Protein AF-A0A821ZBS3-F1 (afdb_monomer)

Radius of gyration: 16.21 Å; Cα contacts (8 Å, |Δi|>4): 59; chains: 1; bounding box: 45×30×42 Å

Organism: NCBI:txid392032

pLDDT: mean 71.7, std 7.01, range [45.75, 83.38]

Secondary structure (DS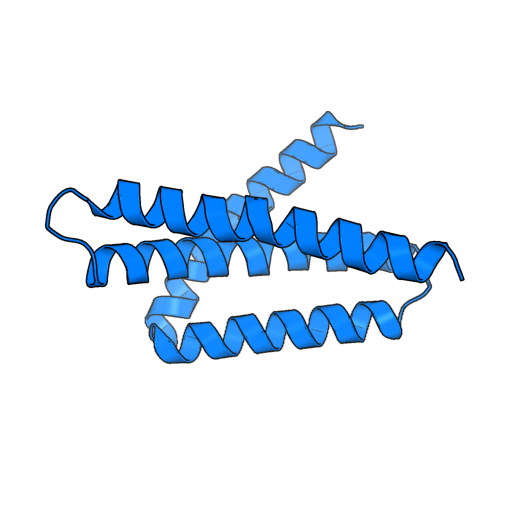SP, 8-state):
-HHHHHHHHHHHHHHHHHHHHHHHHHHHHHHHHHHHHHHHHHHHHHHHH---GGGHHHHHHHHHHHHHHHHHHHHHHHHHHSPTT-HHHHHHHHHHIIIIIHHHHHHHHHHHHH--

Foldseek 3Di:
DVVVVVVVLVVLLVVLLVVLVVVCVVLPLVRLVVVLVVLVVVLVVCVVPDPDPVCVVVSVSSVSNSVSNVLVSQLVVLVVPDDPPCSVVSSVVVCCCCVPVVVVVVVVVVVVVVVD

InterPro domains:
  IPR024989 Major facilitator superfamily associated domain [PF12832] (2-104)
  IPR036259 MFS transporter superfamily [G3DSA:1.20.1250.20] (1-114)
  IPR036259 MFS transporter superfamily [SSF103473] (2-109)
  IPR051717 Major facilitator superfamily MFSD6 [PTHR16172] (2-104)

Nearest PDB structures (foldseek):
  7aar-assembly1_A  TM=6.973E-01  e=4.327E+00  Arabidopsis thaliana
  8sc4-assembly1_A  TM=5.786E-01  e=7.302E+00  Homo sapiens
  9b3k-assembly1_Z  TM=4.424E-01  e=4.327E+00  Staphylococcus aur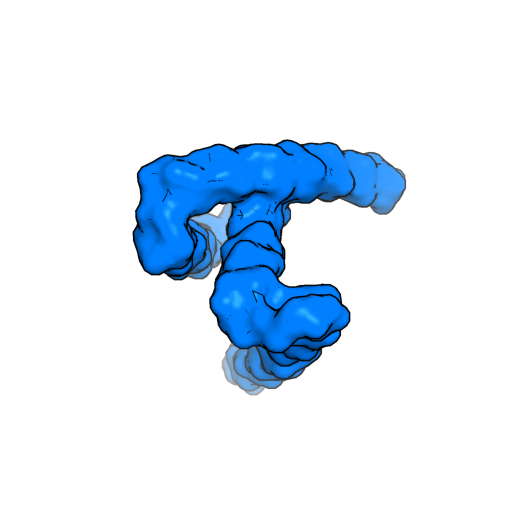eus

Structure (mmCIF, N/CA/C/O backbone):
data_AF-A0A821ZBS3-F1
#
_entry.id   AF-A0A821ZBS3-F1
#
loop_
_atom_site.group_PDB
_atom_site.id
_atom_site.type_symbol
_atom_site.label_atom_id
_atom_site.label_alt_id
_atom_site.label_comp_id
_atom_site.label_asym_id
_atom_site.label_entity_id
_atom_site.label_seq_id
_atom_site.pdbx_PDB_ins_code
_atom_site.Cartn_x
_atom_site.Cartn_y
_atom_site.Cartn_z
_atom_site.occupancy
_atom_site.B_iso_or_equiv
_atom_site.auth_seq_id
_atom_site.auth_comp_id
_atom_site.auth_asym_id
_atom_site.auth_atom_id
_atom_site.pdbx_PDB_model_num
ATOM 1 N N . ILE A 1 1 ? 11.377 17.335 -17.585 1.00 59.97 1 ILE A N 1
ATOM 2 C CA . ILE A 1 1 ? 11.199 15.861 -17.705 1.00 59.97 1 ILE A CA 1
ATOM 3 C C . ILE A 1 1 ? 10.641 15.284 -16.403 1.00 59.97 1 ILE A C 1
ATOM 5 O O . ILE A 1 1 ? 9.533 14.767 -16.433 1.00 59.97 1 ILE A O 1
ATOM 9 N N . ILE A 1 2 ? 11.306 15.506 -15.265 1.00 68.12 2 ILE A N 1
ATOM 10 C CA . ILE A 1 2 ? 10.874 15.052 -13.924 1.00 68.12 2 ILE A CA 1
ATOM 11 C C . ILE A 1 2 ? 9.433 15.474 -13.568 1.00 68.12 2 ILE A C 1
ATOM 13 O O . ILE A 1 2 ? 8.636 14.646 -13.144 1.00 68.12 2 ILE A O 1
ATOM 17 N N . GLY A 1 3 ? 9.043 16.727 -13.836 1.00 76.38 3 GLY A N 1
ATOM 18 C CA . GLY A 1 3 ? 7.681 17.198 -13.535 1.00 76.38 3 GLY A CA 1
ATOM 19 C C . GLY A 1 3 ? 6.561 16.468 -14.294 1.00 76.38 3 GLY A C 1
ATOM 20 O O . GLY A 1 3 ? 5.483 16.268 -13.748 1.00 76.38 3 GLY A O 1
ATOM 21 N N . ARG A 1 4 ? 6.808 15.998 -15.527 1.00 57.16 4 ARG A N 1
ATOM 22 C CA . ARG A 1 4 ? 5.803 15.242 -16.303 1.00 57.16 4 ARG A CA 1
ATOM 23 C C . ARG A 1 4 ? 5.605 13.832 -15.748 1.00 57.16 4 ARG A C 1
ATOM 25 O O . ARG A 1 4 ? 4.481 13.349 -15.740 1.00 57.16 4 ARG A O 1
ATOM 32 N N . MET A 1 5 ? 6.676 13.203 -15.265 1.00 69.50 5 MET A N 1
ATOM 33 C CA . MET A 1 5 ? 6.611 11.887 -14.619 1.00 69.50 5 MET A CA 1
ATOM 34 C C . MET A 1 5 ? 5.785 11.952 -13.333 1.00 69.50 5 MET A C 1
ATOM 36 O O . MET A 1 5 ? 4.921 11.107 -13.125 1.00 69.50 5 MET A O 1
ATOM 40 N N . PHE A 1 6 ? 5.976 13.003 -12.532 1.00 70.25 6 PHE A N 1
ATOM 41 C CA . PHE A 1 6 ? 5.221 13.195 -11.293 1.00 70.25 6 PHE A CA 1
ATOM 42 C C . PHE A 1 6 ? 3.717 13.377 -11.541 1.00 70.25 6 PHE A C 1
ATOM 44 O O . PHE A 1 6 ? 2.903 12.763 -10.862 1.00 70.25 6 PHE A O 1
ATOM 51 N N . LEU A 1 7 ? 3.337 14.155 -12.561 1.00 79.25 7 LEU A N 1
ATOM 52 C CA . LEU A 1 7 ? 1.927 14.35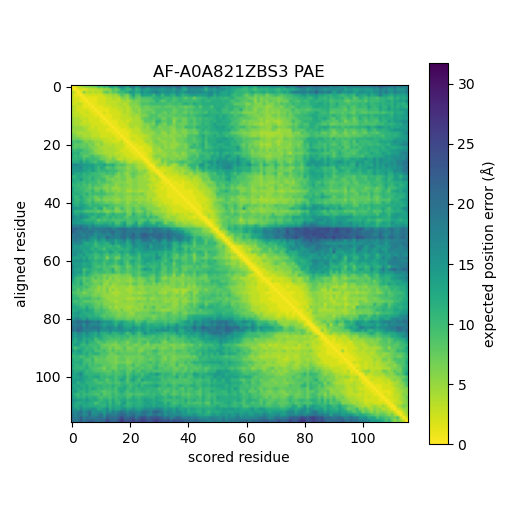1 -12.920 1.00 79.25 7 LEU A CA 1
ATOM 53 C C . LEU A 1 7 ? 1.254 13.049 -13.366 1.00 79.25 7 LEU A C 1
ATOM 55 O O . LEU A 1 7 ? 0.148 12.740 -12.926 1.00 79.25 7 LEU A O 1
ATOM 59 N N . ILE A 1 8 ? 1.928 12.275 -14.221 1.00 74.81 8 ILE A N 1
ATOM 60 C CA . ILE A 1 8 ? 1.408 10.986 -14.693 1.00 74.81 8 ILE A CA 1
ATOM 61 C C . ILE A 1 8 ? 1.272 10.010 -13.516 1.00 74.81 8 ILE A C 1
ATOM 63 O O . ILE A 1 8 ? 0.268 9.300 -13.432 1.00 74.81 8 ILE A O 1
ATOM 67 N N . ALA A 1 9 ? 2.229 10.015 -12.583 1.00 71.19 9 ALA A N 1
ATOM 68 C CA . ALA A 1 9 ? 2.179 9.196 -11.377 1.00 71.19 9 ALA A CA 1
ATOM 69 C C . ALA A 1 9 ? 0.984 9.564 -10.484 1.00 71.19 9 ALA A C 1
ATOM 71 O O . ALA A 1 9 ? 0.177 8.692 -10.171 1.00 71.19 9 ALA A O 1
ATOM 72 N N . SER A 1 10 ? 0.794 10.846 -10.154 1.00 76.38 10 SER A N 1
ATOM 73 C CA . SER A 1 10 ? -0.315 11.279 -9.291 1.00 76.38 10 SER A CA 1
ATOM 74 C C . SER A 1 10 ? -1.692 10.999 -9.905 1.00 76.38 10 SER A C 1
ATOM 76 O O . SER A 1 10 ? -2.594 10.546 -9.203 1.00 76.38 10 SER A O 1
ATOM 78 N N . ILE A 1 11 ? -1.867 11.203 -11.217 1.00 80.38 11 ILE A N 1
ATOM 79 C CA . ILE A 1 11 ? -3.131 10.882 -11.912 1.00 80.38 11 ILE A CA 1
ATOM 80 C C . ILE A 1 11 ? -3.400 9.370 -11.882 1.00 80.38 11 ILE A C 1
ATOM 82 O O . ILE A 1 11 ? -4.533 8.932 -11.649 1.00 80.38 11 ILE A O 1
ATOM 86 N N . SER A 1 12 ? -2.354 8.568 -12.089 1.00 73.44 12 SER A N 1
ATOM 87 C CA . SER A 1 12 ? -2.448 7.106 -12.035 1.00 73.44 12 SER A CA 1
ATOM 88 C C . SER A 1 12 ? -2.795 6.620 -10.628 1.00 73.44 12 SER A C 1
ATOM 90 O O . SER A 1 12 ? -3.622 5.724 -10.477 1.00 73.44 12 SER A O 1
ATOM 92 N N . GLU A 1 13 ? -2.225 7.243 -9.597 1.00 71.31 13 GLU A N 1
ATOM 93 C CA . GLU A 1 13 ? -2.454 6.891 -8.196 1.00 71.31 13 GLU A CA 1
ATOM 94 C C . GLU A 1 13 ? -3.892 7.202 -7.750 1.00 71.31 13 GLU A C 1
ATOM 96 O O . GLU A 1 13 ? -4.568 6.344 -7.182 1.00 71.31 13 GLU A O 1
ATOM 101 N N . VAL A 1 14 ? -4.426 8.376 -8.110 1.00 80.19 14 VAL A N 1
ATOM 102 C CA . VAL A 1 14 ? -5.834 8.733 -7.843 1.00 80.19 14 VAL A CA 1
ATOM 103 C C . VAL A 1 14 ? -6.794 7.761 -8.537 1.00 80.19 14 VAL A C 1
ATOM 105 O O . VAL A 1 14 ? -7.773 7.305 -7.939 1.00 80.19 14 VAL A O 1
ATOM 108 N N . THR A 1 15 ? -6.492 7.390 -9.783 1.00 77.00 15 THR A N 1
ATOM 109 C CA . THR A 1 15 ? -7.290 6.411 -10.537 1.00 77.00 15 THR A CA 1
ATOM 110 C C . THR A 1 15 ? -7.226 5.027 -9.885 1.00 77.00 15 THR A C 1
ATOM 112 O O . THR A 1 15 ? -8.248 4.348 -9.757 1.00 77.00 15 THR A O 1
ATOM 115 N N . ALA A 1 16 ? -6.045 4.624 -9.408 1.00 74.44 16 ALA A N 1
ATOM 116 C CA . ALA A 1 16 ? -5.851 3.370 -8.693 1.00 74.44 16 ALA A CA 1
ATOM 117 C C . ALA A 1 16 ? -6.652 3.330 -7.387 1.00 74.44 16 ALA A C 1
ATOM 119 O O . ALA A 1 16 ? -7.315 2.328 -7.130 1.00 74.44 16 ALA A O 1
ATOM 120 N N . PHE A 1 17 ? -6.680 4.413 -6.605 1.00 73.62 17 PHE A N 1
ATOM 121 C CA . PHE A 1 17 ? -7.484 4.483 -5.381 1.00 73.62 17 PHE A CA 1
ATOM 122 C C . PHE A 1 17 ? -8.988 4.369 -5.645 1.00 73.62 17 PHE A C 1
ATOM 124 O O . PHE A 1 17 ? -9.701 3.663 -4.923 1.00 73.62 17 PHE A O 1
ATOM 131 N N . TYR A 1 18 ? -9.477 5.013 -6.707 1.00 76.94 18 TYR A N 1
ATOM 132 C CA . TYR A 1 18 ? -10.882 4.922 -7.096 1.00 76.94 18 TYR A CA 1
ATOM 133 C C . TYR A 1 18 ? -11.268 3.496 -7.525 1.00 76.94 18 TYR A C 1
ATOM 135 O O . TYR A 1 18 ? -12.273 2.947 -7.060 1.00 76.94 18 TYR A O 1
ATOM 143 N N . CYS A 1 19 ? -10.440 2.859 -8.359 1.00 73.19 19 CYS A N 1
ATOM 144 C CA . CYS A 1 19 ? -10.647 1.477 -8.791 1.00 73.19 19 CYS A CA 1
ATOM 145 C C . CYS A 1 19 ? -10.494 0.476 -7.638 1.00 73.19 19 CYS A C 1
ATOM 147 O O . CYS A 1 19 ? -11.303 -0.444 -7.524 1.00 73.19 19 CYS A O 1
ATOM 149 N N . ALA A 1 20 ? -9.522 0.677 -6.747 1.00 71.81 20 ALA A N 1
ATOM 150 C CA . ALA A 1 20 ? -9.270 -0.175 -5.589 1.00 71.81 20 ALA A CA 1
ATOM 151 C C . ALA A 1 20 ? -10.505 -0.317 -4.704 1.00 71.81 20 ALA A C 1
ATOM 153 O O . ALA A 1 20 ? -10.902 -1.428 -4.360 1.00 71.81 20 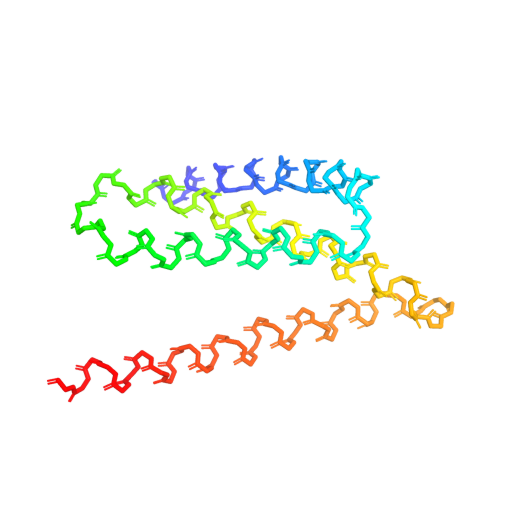ALA A O 1
ATOM 154 N N . ARG A 1 21 ? -11.175 0.798 -4.397 1.00 70.69 21 ARG A N 1
ATOM 155 C CA . ARG A 1 21 ? -12.395 0.775 -3.582 1.00 70.69 21 ARG A CA 1
ATOM 156 C C . ARG A 1 21 ? -13.509 -0.050 -4.233 1.00 70.69 21 ARG A C 1
ATOM 158 O O . ARG A 1 21 ? -14.248 -0.746 -3.541 1.00 70.69 21 ARG A O 1
ATOM 165 N N . ARG A 1 22 ? -13.611 -0.010 -5.565 1.00 72.75 22 ARG A N 1
ATOM 166 C CA . ARG A 1 22 ? -14.591 -0.789 -6.337 1.00 72.75 22 ARG A CA 1
ATOM 167 C C . ARG A 1 22 ? -14.252 -2.282 -6.353 1.00 72.75 22 ARG A C 1
ATOM 169 O O . ARG A 1 22 ? -15.147 -3.099 -6.172 1.00 72.75 22 ARG A O 1
ATOM 176 N N . VAL A 1 23 ? -12.972 -2.624 -6.515 1.00 69.19 23 VAL A N 1
ATOM 177 C CA . VAL A 1 23 ? -12.476 -4.011 -6.464 1.00 69.19 23 VAL A CA 1
ATOM 178 C C . VAL A 1 23 ? -12.698 -4.613 -5.077 1.00 69.19 23 VAL A C 1
ATOM 180 O O . VAL A 1 23 ? -13.195 -5.734 -4.975 1.00 69.19 23 VAL A O 1
ATOM 183 N N . ILE A 1 24 ? -12.415 -3.856 -4.013 1.00 71.88 24 ILE A N 1
ATOM 184 C CA . ILE A 1 24 ? -12.551 -4.364 -2.646 1.00 71.88 24 ILE A CA 1
ATOM 185 C C . ILE A 1 24 ? -14.011 -4.551 -2.241 1.00 71.88 24 ILE A C 1
ATOM 187 O O . ILE A 1 24 ? -14.351 -5.563 -1.629 1.00 71.88 24 ILE A O 1
ATOM 191 N N . ASN A 1 25 ? -14.898 -3.649 -2.660 1.00 70.44 25 ASN A N 1
ATOM 192 C CA . ASN A 1 25 ? -16.335 -3.829 -2.450 1.00 70.44 25 ASN A CA 1
ATOM 193 C C . ASN A 1 25 ? -16.909 -5.022 -3.236 1.00 70.44 25 ASN A C 1
ATOM 195 O O . ASN A 1 25 ? -17.929 -5.568 -2.830 1.00 70.44 25 ASN A O 1
ATOM 199 N N . PHE A 1 26 ? -16.276 -5.429 -4.342 1.00 75.25 26 PHE A N 1
ATOM 200 C CA . PHE A 1 26 ? -16.734 -6.551 -5.163 1.00 75.25 26 PHE A CA 1
ATOM 201 C C . PHE A 1 26 ? -16.233 -7.913 -4.652 1.00 75.25 26 PHE A C 1
ATOM 203 O O . PHE A 1 26 ? -17.008 -8.861 -4.579 1.00 75.25 26 PHE A O 1
ATOM 210 N N . PHE A 1 27 ? -14.955 -8.020 -4.268 1.00 69.94 27 PHE A N 1
ATOM 211 C CA . PHE A 1 27 ? -14.336 -9.279 -3.814 1.00 69.94 27 PHE A CA 1
ATOM 212 C C . PHE A 1 27 ? -14.327 -9.469 -2.288 1.00 69.94 27 PHE A C 1
ATOM 214 O O . PHE A 1 27 ? -13.973 -10.542 -1.791 1.00 69.94 27 PHE A O 1
ATOM 221 N N . GLY A 1 28 ? -14.675 -8.429 -1.530 1.00 70.62 28 GLY A N 1
ATOM 222 C CA . GLY A 1 28 ? -14.551 -8.397 -0.078 1.00 70.62 28 GLY A CA 1
ATOM 223 C C . GLY A 1 28 ? -13.093 -8.294 0.413 1.00 70.62 28 GLY A C 1
ATOM 224 O O . GLY A 1 28 ? -12.141 -8.391 -0.375 1.00 70.62 28 GLY A O 1
ATOM 225 N N . PRO A 1 29 ? -12.881 -8.119 1.733 1.00 66.75 29 PRO A N 1
ATOM 226 C CA . PRO A 1 29 ? -11.553 -7.864 2.307 1.00 66.75 29 PRO A CA 1
ATOM 227 C C . PRO A 1 29 ? -10.576 -9.038 2.131 1.00 66.75 29 PRO A C 1
ATOM 229 O O . PRO A 1 29 ? -9.392 -8.851 1.842 1.00 66.75 29 PRO A O 1
ATOM 232 N N . ASN A 1 30 ? -11.069 -10.270 2.282 1.00 71.56 30 ASN A N 1
ATOM 233 C CA . ASN A 1 30 ? -10.235 -11.470 2.186 1.00 71.56 30 ASN A CA 1
ATOM 234 C C . ASN A 1 30 ? -9.905 -11.820 0.727 1.00 71.56 30 ASN A C 1
ATOM 236 O O . ASN A 1 30 ? -8.746 -12.094 0.421 1.00 71.56 30 ASN A O 1
ATOM 240 N N . GLY A 1 31 ? -10.878 -11.720 -0.189 1.00 73.81 31 GLY A N 1
ATOM 241 C CA . GLY A 1 31 ? -10.659 -11.965 -1.620 1.00 73.81 31 GLY A CA 1
ATOM 242 C C . GLY A 1 31 ? -9.699 -10.954 -2.251 1.00 73.81 31 GLY A C 1
ATOM 243 O O . GLY A 1 31 ? -8.800 -11.327 -3.001 1.00 73.81 31 GLY A O 1
ATOM 244 N N . SER A 1 32 ? -9.799 -9.683 -1.858 1.00 70.19 32 SER A N 1
ATOM 245 C CA . SER A 1 32 ? -8.912 -8.622 -2.360 1.00 70.19 32 SER A CA 1
ATOM 246 C C . SER A 1 32 ? -7.452 -8.809 -1.955 1.00 70.19 32 SER A C 1
ATOM 248 O O . SER A 1 32 ? -6.554 -8.447 -2.711 1.00 70.19 32 SER A O 1
ATOM 250 N N . THR A 1 33 ? -7.203 -9.428 -0.795 1.00 69.38 33 THR A N 1
ATOM 251 C CA . THR A 1 33 ? -5.837 -9.753 -0.353 1.00 69.38 33 THR A CA 1
ATOM 252 C C . THR A 1 33 ? -5.173 -10.741 -1.324 1.00 69.38 33 THR A C 1
ATOM 254 O O . THR A 1 33 ? -4.011 -10.568 -1.687 1.00 69.38 33 THR A O 1
ATOM 257 N N . ILE A 1 34 ? -5.923 -11.743 -1.797 1.00 76.81 34 ILE A N 1
ATOM 258 C CA . ILE A 1 34 ? -5.439 -12.763 -2.741 1.00 76.81 34 ILE A CA 1
ATOM 259 C C . ILE A 1 34 ? -5.204 -12.151 -4.126 1.00 76.81 34 ILE A C 1
ATOM 261 O O . ILE A 1 34 ? -4.179 -12.420 -4.747 1.00 76.81 34 ILE A O 1
ATOM 265 N N . VAL A 1 35 ? -6.114 -11.288 -4.589 1.00 73.69 35 VAL A N 1
ATOM 266 C CA . VAL A 1 35 ? -5.986 -10.590 -5.881 1.00 73.69 35 VAL A CA 1
ATOM 267 C C . VAL A 1 35 ? -4.715 -9.736 -5.930 1.00 73.69 35 VAL A C 1
ATOM 269 O O . VAL A 1 35 ? -3.986 -9.781 -6.920 1.00 73.69 35 VAL A O 1
ATOM 272 N N . ILE A 1 36 ? -4.400 -9.015 -4.849 1.00 75.56 36 ILE A N 1
ATOM 273 C CA . ILE A 1 36 ? -3.160 -8.230 -4.739 1.00 75.56 36 ILE A CA 1
ATOM 274 C C . ILE A 1 36 ? -1.927 -9.134 -4.763 1.00 75.56 36 ILE A C 1
ATOM 276 O O . ILE A 1 36 ? -0.963 -8.839 -5.469 1.00 75.56 36 ILE A O 1
ATOM 280 N N . PHE A 1 37 ? -1.949 -10.242 -4.018 1.00 74.25 37 PHE A N 1
ATOM 281 C CA . PHE A 1 37 ? -0.837 -11.196 -3.997 1.00 74.25 37 PHE A CA 1
ATOM 282 C C . PHE A 1 37 ? -0.584 -11.806 -5.380 1.00 74.25 37 PHE A C 1
ATOM 284 O O . PHE A 1 37 ? 0.563 -11.901 -5.819 1.00 74.25 37 PHE A O 1
ATOM 291 N N . LEU A 1 38 ? -1.653 -12.153 -6.099 1.00 76.44 38 LEU A N 1
ATOM 292 C CA . LEU A 1 38 ? -1.577 -12.672 -7.461 1.00 76.44 38 LEU A CA 1
ATOM 293 C C . LEU A 1 38 ? -1.010 -11.623 -8.428 1.00 76.44 38 LEU A C 1
ATOM 295 O O . LEU A 1 38 ? -0.134 -11.932 -9.235 1.00 76.44 38 LEU A O 1
ATOM 299 N N . ALA A 1 39 ? -1.443 -10.366 -8.312 1.00 72.56 39 ALA A N 1
ATOM 300 C CA . ALA A 1 39 ? -0.916 -9.266 -9.116 1.00 72.56 39 ALA A CA 1
ATOM 301 C C . ALA A 1 39 ? 0.572 -8.988 -8.827 1.00 72.56 39 ALA A C 1
ATOM 303 O O . ALA A 1 39 ? 1.329 -8.646 -9.739 1.00 72.56 39 ALA A O 1
ATOM 304 N N . PHE A 1 40 ? 1.023 -9.174 -7.582 1.00 73.06 40 PHE A N 1
ATOM 305 C CA . PHE A 1 40 ? 2.442 -9.125 -7.223 1.00 73.06 40 PHE A CA 1
ATOM 306 C C . PHE A 1 40 ? 3.236 -10.290 -7.827 1.00 73.06 40 PHE A C 1
ATOM 308 O O . PHE A 1 40 ? 4.310 -10.069 -8.387 1.00 73.06 40 PHE A O 1
ATOM 315 N N . ALA A 1 41 ? 2.703 -11.512 -7.772 1.00 75.69 41 ALA A N 1
ATOM 316 C CA . ALA A 1 41 ? 3.343 -12.689 -8.359 1.00 75.69 41 ALA A CA 1
ATOM 317 C C . ALA A 1 41 ? 3.491 -12.561 -9.885 1.00 75.69 41 ALA A C 1
ATOM 319 O O . ALA A 1 41 ? 4.565 -12.827 -10.431 1.00 75.69 41 ALA A O 1
ATOM 320 N N . LEU A 1 42 ? 2.449 -12.076 -10.570 1.00 72.50 42 LEU A N 1
ATOM 321 C CA . LEU A 1 42 ? 2.485 -11.794 -12.009 1.00 72.50 42 LEU A CA 1
ATOM 322 C C . LEU A 1 42 ? 3.533 -10.730 -12.352 1.00 72.50 42 LEU A C 1
ATOM 324 O O . LEU A 1 42 ? 4.264 -10.881 -13.328 1.00 72.50 42 LEU A O 1
ATOM 328 N N . ARG A 1 43 ? 3.661 -9.689 -11.521 1.00 70.00 43 ARG A N 1
ATOM 329 C CA . ARG A 1 43 ? 4.678 -8.642 -11.684 1.00 70.00 43 ARG A CA 1
ATOM 330 C C . ARG A 1 43 ? 6.096 -9.205 -11.573 1.00 70.00 43 ARG A C 1
ATOM 332 O O . ARG A 1 43 ? 6.909 -8.966 -12.461 1.00 70.00 43 ARG A O 1
ATOM 339 N N . PHE A 1 44 ? 6.402 -9.944 -10.505 1.00 67.75 44 PHE A N 1
ATOM 340 C CA . PHE A 1 44 ? 7.733 -10.535 -10.314 1.00 67.75 44 PHE A CA 1
ATOM 341 C C . PHE A 1 44 ? 8.078 -11.539 -11.418 1.00 67.75 44 PHE A C 1
ATOM 343 O O . PHE A 1 44 ? 9.201 -11.538 -11.915 1.00 67.75 44 PHE A O 1
ATOM 350 N N . SER A 1 45 ? 7.093 -12.322 -11.864 1.00 73.38 45 SER A N 1
ATOM 351 C CA . SER A 1 45 ? 7.252 -13.225 -13.008 1.00 73.38 45 SER A CA 1
ATOM 352 C C . SER A 1 45 ? 7.535 -12.441 -14.294 1.00 73.38 45 SER A C 1
ATOM 354 O O . SER A 1 45 ? 8.442 -12.783 -15.043 1.00 73.38 45 SER A O 1
ATOM 356 N N . GLY A 1 46 ? 6.832 -11.330 -14.529 1.00 66.31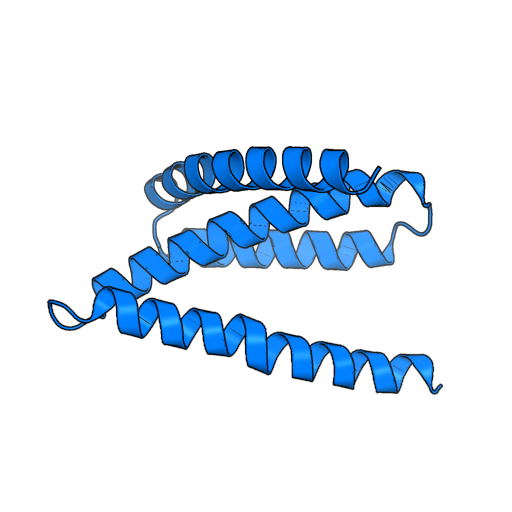 46 GLY A N 1
ATOM 357 C CA . GLY A 1 46 ? 7.071 -10.458 -15.679 1.00 66.31 46 GLY A CA 1
ATOM 358 C C . GLY A 1 46 ? 8.467 -9.824 -15.699 1.00 66.31 46 GLY A C 1
ATOM 359 O O . GLY A 1 46 ? 9.078 -9.751 -16.762 1.00 66.31 46 GLY A O 1
ATOM 360 N N . TYR A 1 47 ? 9.017 -9.438 -14.541 1.00 64.19 47 TYR A N 1
ATOM 361 C CA . TYR A 1 47 ? 10.410 -8.970 -14.450 1.00 64.19 47 TYR A CA 1
ATOM 362 C C . TYR A 1 47 ? 11.430 -10.046 -14.836 1.00 64.19 47 TYR A C 1
ATOM 364 O O . TYR A 1 47 ? 12.488 -9.709 -15.358 1.00 64.19 47 TYR A O 1
ATOM 372 N N . TYR A 1 48 ? 11.122 -11.325 -14.603 1.00 65.56 48 TYR A N 1
ATOM 373 C CA . TYR A 1 48 ? 12.004 -12.428 -14.982 1.00 65.56 48 TYR A CA 1
ATOM 374 C C . TYR A 1 48 ? 12.028 -12.664 -16.502 1.00 65.56 48 TYR A C 1
ATOM 376 O O . TYR A 1 48 ? 13.079 -12.959 -17.064 1.00 65.56 48 TYR A O 1
ATOM 384 N N . PHE A 1 49 ? 10.889 -12.501 -17.185 1.00 62.44 49 PHE A N 1
ATOM 385 C CA . PHE A 1 49 ? 10.763 -12.817 -18.615 1.00 62.44 49 PHE A CA 1
ATOM 386 C C . PHE A 1 49 ? 11.028 -11.644 -19.576 1.00 62.44 49 PHE A C 1
ATOM 388 O O . PHE A 1 49 ? 11.217 -11.889 -20.767 1.00 62.44 49 PHE A O 1
ATOM 395 N N . LEU A 1 50 ? 11.051 -10.384 -19.116 1.00 58.06 50 LEU A N 1
ATOM 396 C CA . LEU A 1 50 ? 11.191 -9.211 -19.996 1.00 58.06 50 LEU A CA 1
ATOM 397 C C . LEU A 1 50 ? 12.492 -8.413 -19.758 1.00 58.06 50 LEU A C 1
ATOM 399 O O . LEU A 1 50 ? 12.500 -7.469 -18.971 1.00 58.06 50 LEU A O 1
ATOM 403 N N . PRO A 1 51 ? 13.574 -8.708 -20.504 1.00 56.47 51 PRO A N 1
ATOM 404 C CA . PRO A 1 51 ? 14.815 -7.925 -20.489 1.00 56.47 51 PRO A CA 1
ATOM 405 C C . PRO A 1 51 ? 14.790 -6.667 -21.387 1.00 56.47 51 PRO A C 1
ATOM 407 O O . PRO A 1 51 ? 15.790 -5.958 -21.472 1.00 56.47 51 PRO A O 1
ATOM 410 N N . GLN A 1 52 ? 13.685 -6.370 -22.088 1.00 57.25 52 GLN A N 1
ATOM 411 C CA . GLN A 1 52 ? 13.621 -5.251 -23.041 1.00 57.25 52 GLN A CA 1
ATOM 412 C C . GLN A 1 52 ? 13.156 -3.924 -22.391 1.00 57.25 52 GLN A C 1
ATOM 414 O O . GLN A 1 52 ? 12.112 -3.899 -21.735 1.00 57.25 52 GLN A O 1
ATOM 419 N N . PRO A 1 53 ? 13.847 -2.789 -22.639 1.00 57.12 53 PRO A N 1
ATOM 420 C CA . PRO A 1 53 ? 13.616 -1.502 -21.962 1.00 57.12 53 PRO A CA 1
ATOM 421 C C . PRO A 1 53 ? 12.238 -0.872 -22.229 1.00 57.12 53 PRO A C 1
ATOM 423 O O . PRO A 1 53 ? 11.760 -0.065 -21.436 1.00 57.12 53 PRO A O 1
ATOM 426 N N . ASN A 1 54 ? 11.558 -1.261 -23.308 1.00 60.69 54 ASN A N 1
ATOM 427 C CA . ASN A 1 54 ? 10.291 -0.650 -23.724 1.00 60.69 54 ASN A CA 1
ATOM 428 C C . ASN A 1 54 ? 9.101 -1.054 -22.828 1.00 60.69 54 ASN A C 1
ATOM 430 O O . ASN A 1 54 ? 8.082 -0.368 -22.811 1.00 60.69 54 ASN A O 1
ATOM 434 N N . TYR A 1 55 ? 9.236 -2.138 -22.055 1.00 55.94 55 TYR A N 1
ATOM 435 C CA . TYR A 1 55 ? 8.197 -2.651 -21.152 1.00 55.94 55 TYR A CA 1
ATOM 436 C C . TYR A 1 55 ? 8.354 -2.182 -19.696 1.00 55.94 55 TYR A C 1
ATOM 438 O O . TYR A 1 55 ? 7.587 -2.600 -18.826 1.00 55.94 55 TYR A O 1
ATOM 446 N N . TYR A 1 56 ? 9.293 -1.271 -19.421 1.00 60.53 56 TYR A N 1
ATOM 447 C CA . TYR A 1 56 ? 9.438 -0.665 -18.094 1.00 60.53 56 TYR A CA 1
ATOM 448 C C . TYR A 1 56 ? 8.233 0.205 -17.712 1.00 60.53 56 TYR A C 1
ATOM 450 O O . TYR A 1 56 ? 7.751 0.126 -16.584 1.00 60.53 56 TYR A O 1
ATOM 458 N N . LEU A 1 57 ? 7.700 0.977 -18.667 1.00 60.66 57 LEU A N 1
ATOM 459 C CA . LEU A 1 57 ? 6.601 1.921 -18.425 1.00 60.66 57 LEU A CA 1
ATOM 460 C C . LEU A 1 57 ? 5.299 1.232 -17.959 1.00 60.66 57 LEU A C 1
ATOM 462 O O . LEU A 1 57 ? 4.738 1.650 -16.946 1.00 60.66 57 LEU A O 1
ATOM 466 N N . PRO A 1 58 ? 4.819 0.156 -18.621 1.00 59.56 58 PRO A N 1
ATOM 467 C CA . PRO A 1 58 ? 3.639 -0.583 -18.163 1.00 59.56 58 PRO A CA 1
ATOM 468 C C . PRO A 1 58 ? 3.838 -1.229 -16.786 1.00 59.56 58 PRO A C 1
ATOM 470 O O . PRO A 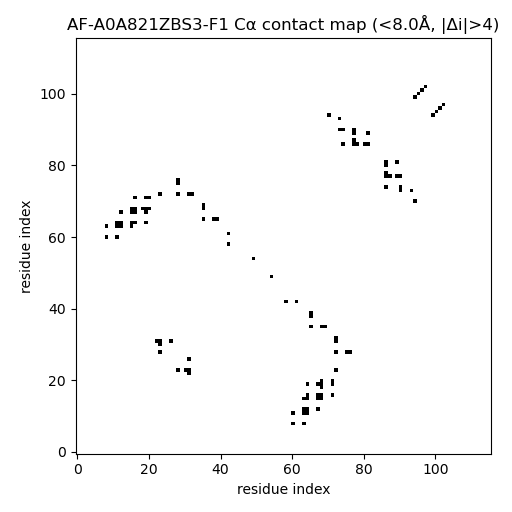1 58 ? 2.919 -1.240 -15.966 1.00 59.56 58 PRO A O 1
ATOM 473 N N . MET A 1 59 ? 5.046 -1.733 -16.507 1.00 59.94 59 MET A N 1
ATOM 474 C CA . MET A 1 59 ? 5.388 -2.327 -15.211 1.00 59.94 59 MET A CA 1
ATOM 475 C C . MET A 1 59 ? 5.414 -1.282 -14.088 1.00 59.94 59 MET A C 1
ATOM 477 O O . MET A 1 59 ? 5.011 -1.580 -12.959 1.00 59.94 59 MET A O 1
ATOM 481 N N . GLU A 1 60 ? 5.830 -0.047 -14.367 1.00 63.38 60 GLU A N 1
ATOM 482 C CA . GLU A 1 60 ? 5.697 1.075 -13.431 1.00 63.38 60 G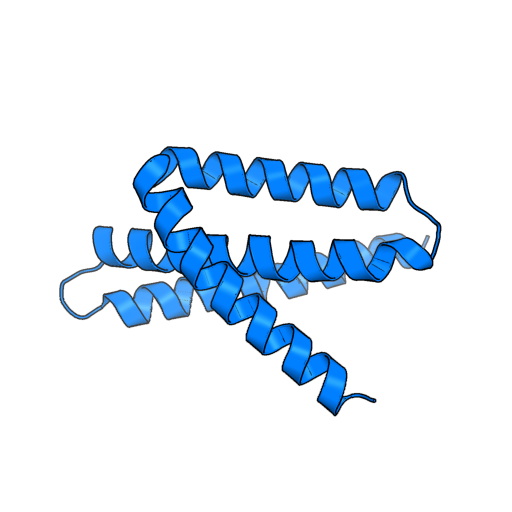LU A CA 1
ATOM 483 C C . GLU A 1 60 ? 4.229 1.413 -13.161 1.00 63.3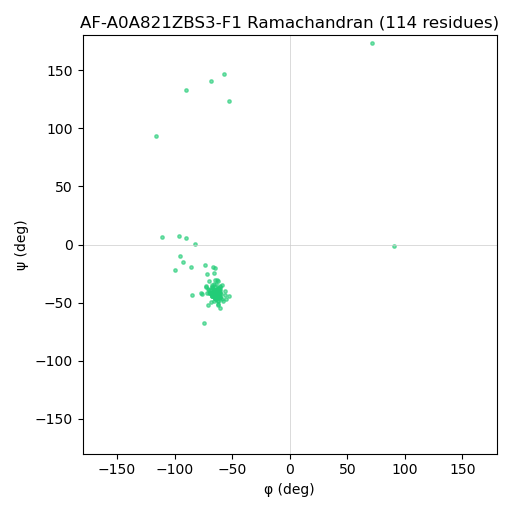8 60 GLU A C 1
ATOM 485 O O . GLU A 1 60 ? 3.836 1.485 -12.001 1.00 63.38 60 GLU A O 1
ATOM 490 N N . THR A 1 61 ? 3.369 1.510 -14.177 1.00 62.56 61 THR A N 1
ATOM 491 C CA . THR A 1 61 ? 1.929 1.769 -13.963 1.00 62.56 61 THR A CA 1
ATOM 492 C C . THR A 1 61 ? 1.256 0.668 -13.134 1.00 62.56 61 THR A C 1
ATOM 494 O O . THR A 1 61 ? 0.455 0.944 -12.239 1.00 62.56 61 THR A O 1
ATOM 497 N N . MET A 1 62 ? 1.648 -0.588 -13.352 1.00 62.50 62 MET A N 1
ATOM 498 C CA . MET A 1 62 ? 1.177 -1.733 -12.566 1.00 62.50 62 MET A CA 1
ATOM 499 C C . MET A 1 62 ? 1.668 -1.685 -11.104 1.00 62.50 62 MET A C 1
ATOM 501 O O . MET A 1 62 ? 1.084 -2.325 -10.230 1.00 62.50 62 MET A O 1
ATOM 505 N N . HIS A 1 63 ? 2.725 -0.909 -10.815 1.00 66.88 63 HIS A N 1
ATOM 506 C CA . HIS A 1 63 ? 3.208 -0.668 -9.449 1.00 66.88 63 HIS A CA 1
ATOM 507 C C . HIS A 1 63 ? 2.231 0.217 -8.698 1.00 66.88 63 HIS A C 1
ATOM 509 O O . HIS A 1 63 ? 1.753 -0.169 -7.635 1.00 66.88 63 HIS A O 1
ATOM 515 N N . PHE A 1 64 ? 1.883 1.354 -9.305 1.00 63.12 64 PHE A N 1
ATOM 516 C CA . PHE A 1 64 ? 0.939 2.318 -8.747 1.00 63.12 64 PHE A CA 1
ATOM 517 C C . PHE A 1 64 ? -0.431 1.684 -8.490 1.00 63.12 64 PHE A C 1
ATOM 519 O O . PHE A 1 64 ? -1.074 1.979 -7.486 1.00 63.12 64 PHE A O 1
ATOM 526 N N . PHE A 1 65 ? -0.854 0.747 -9.342 1.00 65.81 65 PHE A N 1
ATOM 527 C CA . PHE A 1 65 ? -2.108 0.025 -9.143 1.00 65.81 65 PHE A CA 1
ATOM 528 C C . PHE A 1 65 ? -2.074 -0.926 -7.937 1.00 65.81 65 PHE A C 1
ATOM 530 O O . PHE A 1 65 ? -2.948 -0.850 -7.073 1.00 65.81 65 PHE A O 1
ATOM 537 N N . ASN A 1 66 ? -1.045 -1.775 -7.823 1.00 69.38 66 ASN A N 1
ATOM 538 C CA . ASN A 1 66 ? -0.889 -2.663 -6.662 1.00 69.38 66 ASN A CA 1
ATOM 539 C C . ASN A 1 66 ? -0.748 -1.871 -5.360 1.00 69.38 66 ASN A C 1
ATOM 541 O O . ASN A 1 66 ? -1.310 -2.253 -4.334 1.00 69.38 66 ASN A O 1
ATOM 545 N N . PHE A 1 67 ? -0.031 -0.753 -5.425 1.00 71.12 67 PHE A N 1
ATOM 546 C CA . PHE A 1 67 ? 0.164 0.155 -4.311 1.00 71.12 67 PHE A CA 1
ATOM 547 C C . PHE A 1 67 ? -1.154 0.770 -3.827 1.00 71.12 67 PHE A C 1
ATOM 549 O O . PHE A 1 67 ? -1.475 0.694 -2.640 1.00 71.12 67 PHE A O 1
ATOM 556 N N . GLY A 1 68 ? -1.959 1.294 -4.757 1.00 73.25 68 GLY A N 1
ATOM 557 C CA . GLY A 1 68 ? -3.256 1.893 -4.451 1.00 73.25 68 GLY A CA 1
ATOM 558 C C . GLY A 1 68 ? -4.237 0.903 -3.821 1.00 73.25 68 GLY A C 1
ATOM 559 O O . GLY A 1 68 ? -4.901 1.234 -2.838 1.00 73.25 68 GLY A O 1
ATOM 560 N N . ILE A 1 69 ? -4.298 -0.337 -4.327 1.00 70.19 69 ILE A N 1
ATOM 561 C CA . ILE A 1 69 ? -5.176 -1.367 -3.746 1.00 70.19 69 ILE A CA 1
ATOM 562 C C . ILE A 1 69 ? -4.694 -1.779 -2.353 1.00 70.19 69 ILE A C 1
ATOM 564 O O . ILE A 1 69 ? -5.510 -1.887 -1.437 1.00 70.19 69 ILE A O 1
ATOM 568 N N . LEU A 1 70 ? -3.384 -1.965 -2.167 1.00 76.00 70 LEU A N 1
ATOM 569 C CA . LEU A 1 70 ? -2.812 -2.339 -0.874 1.00 76.00 70 LEU A CA 1
ATOM 570 C C . LEU A 1 70 ? -3.112 -1.283 0.198 1.00 76.00 70 LEU A C 1
ATOM 572 O O . LEU A 1 70 ? -3.566 -1.635 1.285 1.00 76.00 70 LEU A O 1
ATOM 576 N N . TYR A 1 71 ? -2.932 0.000 -0.122 1.00 77.56 71 TYR A N 1
ATOM 577 C CA . TYR A 1 71 ? -3.219 1.111 0.792 1.00 77.56 71 TYR A CA 1
ATOM 578 C C . TYR A 1 71 ? -4.690 1.155 1.219 1.00 77.56 71 TYR A C 1
ATOM 580 O O . TYR A 1 71 ? -4.992 1.288 2.404 1.00 77.56 71 TYR A O 1
ATOM 588 N N . VAL A 1 72 ? -5.628 1.003 0.275 1.00 77.56 72 VAL A N 1
ATOM 589 C CA . VAL A 1 72 ? -7.069 1.012 0.598 1.00 77.56 72 VAL A CA 1
ATOM 590 C C . VAL A 1 72 ? -7.451 -0.215 1.421 1.00 77.56 72 VAL A C 1
ATOM 592 O O . VAL A 1 72 ? -8.267 -0.111 2.336 1.00 77.56 72 VAL A O 1
ATOM 595 N N . LEU A 1 73 ? -6.839 -1.368 1.144 1.00 76.81 73 LEU A N 1
ATOM 596 C CA . LEU A 1 73 ? -7.070 -2.589 1.909 1.00 76.81 73 LEU A CA 1
ATOM 597 C C . LEU A 1 73 ? -6.570 -2.457 3.354 1.00 76.81 73 LEU A C 1
ATOM 599 O O . LEU A 1 73 ? -7.275 -2.858 4.280 1.00 76.81 73 LEU A O 1
ATOM 603 N N . ILE A 1 74 ? -5.383 -1.877 3.555 1.00 76.94 74 ILE A N 1
ATOM 604 C CA . ILE A 1 74 ? -4.843 -1.581 4.888 1.00 76.94 74 ILE A CA 1
ATOM 605 C C . ILE A 1 74 ? -5.748 -0.586 5.601 1.00 76.94 74 ILE A C 1
ATOM 607 O O . ILE A 1 74 ? -6.079 -0.813 6.759 1.00 76.94 74 ILE A O 1
ATOM 611 N N . ALA A 1 75 ? -6.205 0.463 4.914 1.00 78.56 75 ALA A N 1
ATOM 612 C CA . ALA A 1 75 ? -7.123 1.440 5.484 1.00 78.56 75 ALA A CA 1
ATOM 613 C C . ALA A 1 75 ? -8.432 0.803 5.962 1.00 78.56 75 ALA A C 1
ATOM 615 O O . ALA A 1 75 ? -8.836 1.028 7.101 1.00 78.56 75 ALA A O 1
ATOM 616 N N . GLN A 1 76 ? -9.048 -0.051 5.141 1.00 76.31 76 GLN A N 1
ATOM 617 C CA . GLN A 1 76 ? -10.271 -0.759 5.520 1.00 76.31 76 GLN A CA 1
ATOM 618 C C . GLN A 1 76 ? -10.047 -1.785 6.635 1.00 76.31 76 GLN A C 1
ATOM 620 O O . GLN A 1 76 ? -10.864 -1.884 7.544 1.00 76.31 76 GLN A O 1
ATOM 625 N N . LYS A 1 77 ? -8.944 -2.542 6.607 1.00 73.62 77 LYS A N 1
ATOM 626 C CA . LYS A 1 77 ? -8.632 -3.505 7.675 1.00 73.62 77 LYS A CA 1
ATOM 627 C C . LYS A 1 77 ? -8.284 -2.819 8.989 1.00 73.62 77 LYS A C 1
ATOM 629 O O . LYS A 1 77 ? -8.695 -3.295 10.041 1.00 73.62 77 LYS A O 1
ATOM 634 N N . ALA A 1 78 ? -7.554 -1.712 8.928 1.00 77.31 78 ALA A N 1
ATOM 635 C CA . ALA A 1 78 ? -7.260 -0.897 10.091 1.00 77.31 78 ALA A CA 1
ATOM 636 C C . ALA A 1 78 ? -8.552 -0.341 10.687 1.00 77.31 78 ALA A C 1
ATOM 638 O O . ALA A 1 78 ? -8.718 -0.438 11.889 1.00 77.31 78 ALA A O 1
ATOM 639 N N . ASP A 1 79 ? -9.490 0.149 9.874 1.00 77.44 79 ASP A N 1
ATOM 640 C CA . ASP A 1 79 ? -10.771 0.666 10.372 1.00 77.44 79 ASP A CA 1
ATOM 641 C C . ASP A 1 79 ? -11.658 -0.421 11.007 1.00 77.44 79 ASP A C 1
ATOM 643 O O . ASP A 1 79 ? -12.320 -0.173 12.008 1.00 77.44 79 ASP A O 1
ATOM 647 N N . LEU A 1 80 ? -11.613 -1.656 10.489 1.00 78.56 80 LEU A N 1
ATOM 648 C CA . LEU A 1 80 ? -12.337 -2.797 11.067 1.00 78.56 80 LEU A CA 1
ATOM 649 C C . LEU A 1 80 ? -11.768 -3.279 12.412 1.00 78.56 80 LEU A C 1
ATOM 651 O O . LEU A 1 80 ? -12.509 -3.829 13.223 1.00 78.56 80 LEU A O 1
ATOM 655 N N . ILE A 1 81 ? -10.456 -3.147 12.621 1.00 80.00 81 ILE A N 1
ATOM 656 C CA . ILE A 1 81 ? -9.751 -3.672 13.805 1.00 80.00 81 ILE A CA 1
ATOM 657 C C . ILE A 1 81 ? -9.499 -2.562 14.838 1.00 80.00 81 ILE A C 1
ATOM 659 O O . ILE A 1 81 ? -9.288 -2.847 16.018 1.00 80.00 81 ILE A O 1
ATOM 663 N N . ALA A 1 82 ? -9.493 -1.298 14.414 1.00 73.00 82 ALA A N 1
ATOM 664 C CA . ALA A 1 82 ? -9.122 -0.181 15.261 1.00 73.00 82 ALA A CA 1
ATOM 665 C C . ALA A 1 82 ? -10.144 0.076 16.377 1.00 73.00 82 ALA A C 1
ATOM 667 O O . ALA A 1 82 ? -11.353 0.074 16.137 1.00 73.00 82 ALA A O 1
ATOM 668 N N . PRO A 1 83 ? -9.664 0.411 17.588 1.00 71.81 83 PRO A N 1
ATOM 669 C CA . PRO A 1 83 ? -10.486 1.090 18.576 1.00 71.81 83 PRO A CA 1
ATOM 670 C C . PRO A 1 83 ? -11.024 2.411 17.994 1.00 71.81 83 PRO A C 1
ATOM 672 O O . PRO A 1 83 ? -10.317 3.065 17.214 1.00 71.81 83 PRO A O 1
ATOM 675 N N . PRO A 1 84 ? -12.237 2.848 18.378 1.00 72.44 84 PRO A N 1
ATOM 676 C CA . PRO A 1 84 ? -12.824 4.085 17.871 1.00 72.44 84 PRO A CA 1
ATOM 677 C C . PRO A 1 84 ? -11.861 5.268 18.062 1.00 72.44 84 PRO A C 1
ATOM 679 O O . PRO A 1 84 ? -11.405 5.539 19.171 1.00 72.44 84 PRO A O 1
ATOM 682 N N . GLY A 1 85 ? -11.529 5.953 16.964 1.00 74.69 85 GLY A N 1
ATOM 683 C CA . GLY A 1 85 ? -10.605 7.095 16.953 1.00 74.69 85 GLY A CA 1
ATOM 684 C C . GLY A 1 85 ? -9.123 6.767 16.718 1.00 74.69 85 GLY A C 1
ATOM 685 O O . GLY A 1 85 ? -8.324 7.696 16.633 1.00 74.69 85 GLY A O 1
ATOM 686 N N . MET A 1 86 ? -8.737 5.491 16.566 1.00 76.06 86 MET A N 1
ATOM 687 C CA . MET A 1 86 ? -7.340 5.076 16.315 1.00 76.06 86 MET A CA 1
ATOM 688 C C . MET A 1 86 ? -7.074 4.503 14.912 1.00 76.06 86 MET A C 1
ATOM 690 O O . MET A 1 86 ? -5.955 4.061 14.637 1.00 76.06 86 MET A O 1
ATOM 694 N N . SER A 1 87 ? -8.051 4.535 13.999 1.00 76.75 87 SER A N 1
ATOM 695 C CA . SER A 1 87 ? -7.897 4.000 12.635 1.00 76.75 87 SER A CA 1
ATOM 696 C C . SER A 1 87 ? -6.711 4.624 11.890 1.00 76.75 87 SER A C 1
ATOM 698 O O . SER A 1 87 ? -5.949 3.914 11.237 1.00 76.75 87 SER A O 1
ATOM 700 N N . SER A 1 88 ? -6.485 5.933 12.041 1.00 75.69 88 SER A N 1
ATOM 701 C CA . SER A 1 88 ? -5.362 6.649 11.415 1.00 75.69 88 SER A CA 1
ATOM 702 C C . SER A 1 88 ? -3.996 6.213 11.957 1.00 75.69 88 SER A C 1
ATOM 704 O O . SER A 1 88 ? -3.045 6.074 11.187 1.00 75.69 88 SER A O 1
ATOM 706 N N . THR A 1 89 ? -3.892 5.936 13.258 1.00 82.88 89 THR A N 1
ATOM 707 C CA . THR A 1 89 ? -2.654 5.461 13.892 1.00 82.88 89 THR A CA 1
ATOM 708 C C . THR A 1 89 ? -2.287 4.063 13.402 1.00 82.88 89 THR A C 1
ATOM 710 O O . THR A 1 89 ? -1.139 3.819 13.037 1.00 82.88 89 THR A O 1
ATOM 713 N N . LEU A 1 90 ? -3.265 3.153 13.327 1.00 80.44 90 LEU A N 1
ATOM 714 C CA . LEU A 1 90 ? -3.057 1.795 12.814 1.00 80.44 90 LEU A CA 1
ATOM 715 C C . LEU A 1 90 ? -2.664 1.790 11.334 1.00 80.44 90 LEU A C 1
ATOM 717 O O . LEU A 1 90 ? -1.758 1.052 10.948 1.00 80.44 90 LEU A O 1
ATOM 721 N N . GLN A 1 91 ? -3.278 2.654 10.522 1.00 82.88 91 GLN A N 1
ATOM 722 C CA . GLN A 1 91 ? -2.869 2.864 9.130 1.00 82.88 91 GLN A CA 1
ATOM 723 C C . GLN A 1 91 ? -1.428 3.378 9.036 1.00 82.88 91 GLN A C 1
ATOM 725 O O . GLN A 1 91 ? -0.639 2.846 8.258 1.00 82.88 91 GLN A O 1
ATOM 730 N N . GLY A 1 92 ? -1.062 4.364 9.863 1.00 80.44 92 GLY A N 1
ATOM 731 C CA . GLY A 1 92 ? 0.293 4.917 9.910 1.00 80.44 92 GLY A CA 1
ATOM 732 C C . GLY A 1 92 ? 1.352 3.879 10.285 1.00 80.44 92 GLY A C 1
ATOM 733 O O . GLY A 1 92 ? 2.377 3.777 9.612 1.00 80.44 92 GLY A O 1
ATOM 734 N N . VAL A 1 93 ? 1.088 3.055 11.305 1.00 83.38 93 VAL A N 1
ATOM 735 C CA . VAL A 1 93 ? 1.991 1.967 11.717 1.00 83.38 93 VAL A CA 1
ATOM 736 C C . VAL A 1 93 ? 2.110 0.909 10.620 1.00 83.38 93 VAL A C 1
ATOM 738 O O . VAL A 1 93 ? 3.222 0.521 10.263 1.00 83.38 93 VAL A O 1
ATOM 741 N N . ALA A 1 94 ? 0.991 0.469 10.041 1.00 81.44 94 ALA A N 1
ATOM 742 C CA . ALA A 1 94 ? 0.996 -0.535 8.979 1.00 81.44 94 ALA A CA 1
ATOM 743 C C . ALA A 1 94 ? 1.757 -0.051 7.732 1.00 81.44 94 ALA A C 1
ATOM 745 O O . ALA A 1 94 ? 2.591 -0.782 7.193 1.00 81.44 94 ALA A O 1
ATOM 746 N N . HIS A 1 95 ? 1.539 1.198 7.309 1.00 76.25 95 HIS A N 1
ATOM 747 C CA . HIS A 1 95 ? 2.290 1.798 6.206 1.00 76.25 95 HIS A CA 1
ATOM 748 C C . HIS A 1 95 ? 3.772 1.959 6.547 1.00 76.25 95 HIS A C 1
ATOM 750 O O . HIS A 1 95 ? 4.617 1.631 5.718 1.00 76.25 95 HIS A O 1
ATOM 756 N N . GLY A 1 96 ? 4.103 2.385 7.770 1.00 80.38 96 GLY A N 1
ATOM 757 C CA . GLY A 1 96 ? 5.486 2.513 8.233 1.00 80.38 96 GLY A CA 1
ATOM 758 C C . GLY A 1 96 ? 6.249 1.187 8.216 1.00 80.38 96 GLY A C 1
ATOM 759 O O . GLY A 1 96 ? 7.399 1.146 7.788 1.00 80.38 96 GLY A O 1
ATOM 760 N N . VAL A 1 97 ? 5.602 0.085 8.600 1.00 82.19 97 VAL A N 1
ATOM 761 C CA . VAL A 1 97 ? 6.194 -1.262 8.540 1.00 82.19 97 VAL A CA 1
ATOM 762 C C . VAL A 1 97 ? 6.438 -1.691 7.094 1.00 82.19 97 VAL A C 1
ATOM 764 O O . VAL A 1 97 ? 7.541 -2.117 6.756 1.00 82.19 97 VAL A O 1
ATOM 767 N N . ILE A 1 98 ? 5.440 -1.546 6.222 1.00 75.62 98 ILE A N 1
ATOM 768 C CA . ILE A 1 98 ? 5.537 -2.002 4.829 1.00 75.62 98 ILE A CA 1
ATOM 769 C C . ILE A 1 98 ? 6.561 -1.173 4.048 1.00 75.62 98 ILE A C 1
ATOM 771 O O . ILE A 1 98 ? 7.395 -1.735 3.340 1.00 75.62 98 ILE A O 1
ATOM 775 N N . HIS A 1 99 ? 6.543 0.150 4.204 1.00 75.50 99 HIS A N 1
ATOM 776 C CA . HIS A 1 99 ? 7.486 1.032 3.521 1.00 75.50 99 HIS A CA 1
ATOM 777 C C . HIS A 1 99 ? 8.873 1.017 4.137 1.00 75.50 99 HIS A C 1
ATOM 779 O O . HIS A 1 99 ? 9.854 0.998 3.403 1.00 75.50 99 HIS A O 1
ATOM 785 N N . GLY A 1 100 ? 8.973 1.041 5.464 1.00 76.19 100 GLY A N 1
ATOM 786 C CA . GLY A 1 100 ? 10.250 1.096 6.166 1.00 76.19 100 GLY A CA 1
ATOM 787 C C . GLY A 1 100 ? 10.968 -0.245 6.118 1.00 76.19 100 GLY A C 1
ATOM 788 O O . GLY A 1 100 ? 11.985 -0.390 5.446 1.00 76.19 100 GLY A O 1
ATOM 789 N N . LEU A 1 101 ? 10.419 -1.258 6.792 1.00 76.25 101 LEU A N 1
ATOM 790 C CA . LEU A 1 101 ? 11.074 -2.567 6.890 1.00 76.25 101 LEU A CA 1
ATOM 791 C C . LEU A 1 101 ? 11.127 -3.281 5.537 1.00 76.25 101 LEU A C 1
ATOM 793 O O . LEU A 1 101 ? 12.134 -3.917 5.221 1.00 76.25 101 LEU A O 1
ATOM 797 N N . GLY A 1 102 ? 10.085 -3.135 4.713 1.00 73.50 102 GLY A N 1
ATOM 798 C CA . GLY A 1 102 ? 10.042 -3.741 3.382 1.00 73.50 102 GLY A CA 1
ATOM 799 C C . GLY A 1 102 ? 11.134 -3.219 2.448 1.00 73.50 102 GLY A C 1
ATOM 800 O O . GLY A 1 102 ? 11.784 -4.013 1.766 1.00 73.50 102 GLY A O 1
ATOM 801 N N . THR A 1 103 ? 11.400 -1.908 2.444 1.00 74.50 103 THR A N 1
ATOM 802 C CA . THR A 1 103 ? 12.482 -1.352 1.614 1.00 74.50 103 THR A CA 1
ATOM 803 C C . THR A 1 103 ? 13.854 -1.767 2.128 1.00 74.50 103 THR A C 1
ATOM 805 O O . THR A 1 103 ? 14.687 -2.169 1.319 1.00 74.50 103 THR A O 1
ATOM 808 N N . ILE A 1 104 ? 14.080 -1.758 3.446 1.00 79.19 104 ILE A N 1
ATOM 809 C CA . ILE A 1 104 ? 15.353 -2.191 4.045 1.00 79.19 104 ILE A CA 1
ATOM 810 C C . ILE A 1 104 ? 15.666 -3.640 3.656 1.00 79.19 104 ILE A C 1
ATOM 812 O O . ILE A 1 104 ? 16.761 -3.924 3.169 1.00 79.19 104 ILE A O 1
ATOM 816 N N . LEU A 1 105 ? 14.694 -4.546 3.805 1.00 76.38 105 LEU A N 1
ATOM 817 C CA . LEU A 1 105 ? 14.871 -5.956 3.457 1.00 76.38 105 LEU A CA 1
ATOM 818 C C . LEU A 1 105 ? 15.132 -6.142 1.956 1.00 76.38 105 LEU A C 1
ATOM 820 O O . LEU A 1 105 ? 15.997 -6.927 1.571 1.00 76.38 105 LEU A O 1
ATOM 824 N N . PHE A 1 106 ? 14.421 -5.395 1.108 1.00 76.88 106 PHE A N 1
ATOM 825 C CA . PHE A 1 106 ? 14.619 -5.437 -0.339 1.00 76.8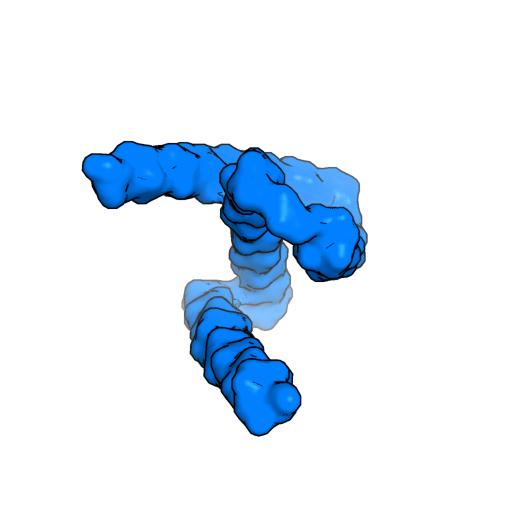8 106 PHE A CA 1
ATOM 826 C C . PHE A 1 106 ? 16.016 -4.953 -0.750 1.00 76.88 106 PHE A C 1
ATOM 828 O O . PHE A 1 106 ? 16.687 -5.618 -1.541 1.00 76.88 106 PHE A O 1
ATOM 835 N N . PHE A 1 107 ? 16.479 -3.824 -0.205 1.00 75.75 107 PHE A N 1
ATOM 836 C CA . PHE A 1 107 ? 17.825 -3.312 -0.472 1.00 75.75 107 PHE A CA 1
ATOM 837 C C . PHE A 1 107 ? 18.900 -4.280 0.010 1.00 75.75 107 PHE A C 1
ATOM 839 O O . PHE A 1 107 ? 19.864 -4.516 -0.715 1.00 75.75 107 PHE A O 1
ATOM 846 N N . PHE A 1 108 ? 18.710 -4.877 1.187 1.00 80.25 108 PHE A N 1
ATOM 847 C CA . PHE A 1 108 ? 19.615 -5.888 1.715 1.00 80.25 108 PHE A CA 1
ATOM 848 C C . PHE A 1 108 ? 19.683 -7.099 0.780 1.00 80.25 108 PHE A C 1
ATOM 850 O O . PHE A 1 108 ? 20.758 -7.412 0.283 1.00 80.25 108 PHE A O 1
ATOM 857 N N . ALA A 1 109 ? 18.546 -7.710 0.434 1.00 74.38 109 ALA A N 1
ATOM 858 C CA . ALA A 1 109 ? 18.495 -8.852 -0.482 1.00 74.38 109 ALA A CA 1
ATOM 859 C C . ALA A 1 109 ? 19.143 -8.542 -1.843 1.00 74.38 109 ALA A C 1
ATOM 861 O O . ALA A 1 109 ? 19.948 -9.324 -2.347 1.00 74.38 109 ALA A O 1
ATOM 862 N N . LYS A 1 110 ? 18.862 -7.360 -2.404 1.00 68.44 110 LYS A N 1
ATOM 863 C CA . LYS A 1 110 ? 19.465 -6.903 -3.659 1.00 68.44 110 LYS A CA 1
ATOM 864 C C . LYS A 1 110 ? 20.981 -6.694 -3.535 1.00 68.44 110 LYS A C 1
ATOM 866 O O . LYS A 1 110 ? 21.708 -7.001 -4.476 1.00 68.44 110 LYS A O 1
ATOM 871 N N . SER A 1 111 ? 21.461 -6.212 -2.388 1.00 71.69 111 SER A N 1
ATOM 872 C CA . SER A 1 111 ? 22.892 -6.052 -2.103 1.00 71.69 111 SER A CA 1
ATOM 873 C C . SER A 1 111 ? 23.647 -7.382 -2.156 1.00 71.69 111 SER A C 1
ATOM 875 O O . SER A 1 111 ? 24.773 -7.410 -2.644 1.00 71.69 111 SER A O 1
ATOM 877 N N . TYR A 1 112 ? 23.039 -8.487 -1.708 1.00 72.44 112 TYR A N 1
ATOM 878 C CA . TYR A 1 112 ? 23.662 -9.815 -1.809 1.00 72.44 112 TYR A CA 1
ATOM 879 C C . TYR A 1 112 ? 23.735 -10.324 -3.249 1.00 72.44 112 TYR A C 1
ATOM 881 O O . TYR A 1 112 ? 24.749 -10.892 -3.628 1.00 72.44 112 TYR A O 1
ATOM 889 N N . THR A 1 113 ? 22.701 -10.097 -4.063 1.00 70.81 113 THR A N 1
ATOM 890 C CA . THR A 1 113 ? 22.661 -10.592 -5.452 1.00 70.81 113 THR A CA 1
ATOM 891 C C . THR A 1 113 ? 23.607 -9.848 -6.400 1.00 70.81 113 THR A C 1
ATOM 893 O O . THR A 1 113 ? 24.010 -10.409 -7.408 1.00 70.81 113 THR A O 1
ATOM 896 N N . ILE A 1 114 ? 23.958 -8.590 -6.115 1.00 65.00 114 ILE A N 1
ATOM 897 C CA . ILE A 1 114 ? 24.853 -7.787 -6.978 1.00 65.00 114 ILE A CA 1
ATOM 898 C C . ILE A 1 114 ? 26.335 -8.044 -6.660 1.00 65.00 114 ILE A C 1
ATOM 900 O O . ILE A 1 114 ? 27.202 -7.750 -7.478 1.00 65.00 114 ILE A O 1
ATOM 904 N N . SER A 1 115 ? 26.638 -8.585 -5.478 1.00 58.62 115 SER A N 1
ATOM 905 C CA . SER A 1 115 ? 28.013 -8.837 -5.036 1.00 58.62 115 SER A CA 1
ATOM 906 C C . SER A 1 115 ? 28.554 -10.227 -5.423 1.00 58.62 115 SER A C 1
ATOM 908 O O . SER A 1 115 ? 29.658 -10.571 -4.999 1.00 58.62 115 SER A O 1
ATOM 910 N N . SER A 1 116 ? 27.799 -11.007 -6.205 1.00 45.75 116 SER A N 1
ATOM 911 C CA . SER A 1 116 ? 28.130 -12.344 -6.731 1.00 45.75 116 SER A CA 1
ATOM 912 C C . SER A 1 116 ? 28.030 -12.357 -8.248 1.00 45.75 116 SER A C 1
ATOM 914 O O . SER A 1 116 ? 28.935 -12.929 -8.891 1.00 45.75 116 SER A O 1
#

Solvent-accessible surface area (backbone atoms only — not comparable to full-atom values): 6339 Å² total; per-residue (Å²): 112,71,70,59,54,51,53,56,47,53,56,48,34,56,51,19,41,59,49,27,56,54,50,34,73,71,50,35,77,72,49,38,53,53,54,50,51,51,55,50,51,53,48,57,51,46,63,74,75,53,91,56,80,85,57,51,63,63,55,51,55,53,44,40,37,52,50,24,33,50,53,53,49,45,44,53,52,22,52,74,70,36,60,93,93,38,31,68,57,47,33,50,52,54,49,47,46,54,58,50,55,47,48,54,53,50,53,51,56,51,55,59,66,74,75,109

Sequence (116 aa):
IIGRMFLIASISEVTAFYCARRVINFFGPNGSTIVIFLAFALRFSGYYFLPQPNYYLPMETMHFFNFGILYVLIAQKADLIAPPGMSSTLQGVAHGVIHGLGTILFFFAKSYTISS

Mean predicted aligned error: 9.42 Å